Protein AF-A0A1C6N6A8-F1 (afdb_monomer_lite)

Structure (mmCIF, N/CA/C/O backbone):
data_AF-A0A1C6N6A8-F1
#
_entry.id   AF-A0A1C6N6A8-F1
#
loop_
_atom_site.group_PDB
_atom_site.id
_atom_site.type_symbol
_atom_site.label_atom_id
_atom_site.label_alt_id
_atom_site.label_comp_id
_atom_site.label_asym_id
_atom_site.label_entity_id
_atom_site.label_seq_id
_atom_site.pdbx_PDB_ins_code
_atom_site.Cartn_x
_atom_site.Cartn_y
_atom_site.Cartn_z
_atom_site.occupancy
_atom_site.B_iso_or_equiv
_atom_site.auth_seq_id
_atom_site.auth_comp_id
_atom_site.auth_asym_id
_atom_site.auth_atom_id
_atom_site.pdbx_PDB_model_num
ATOM 1 N N . MET A 1 1 ? -0.430 -3.290 -12.188 1.00 55.81 1 MET A N 1
ATOM 2 C CA . MET A 1 1 ? 0.583 -2.224 -11.996 1.00 55.81 1 MET A CA 1
ATOM 3 C C . MET A 1 1 ? 1.531 -2.541 -10.827 1.00 55.81 1 MET A C 1
ATOM 5 O O . MET A 1 1 ? 1.859 -1.665 -10.045 1.00 55.81 1 MET A O 1
ATOM 9 N N . ALA A 1 2 ? 2.009 -3.784 -10.699 1.00 68.00 2 ALA A N 1
ATOM 10 C CA . ALA A 1 2 ? 2.865 -4.195 -9.577 1.00 68.00 2 ALA A CA 1
ATOM 11 C C . ALA A 1 2 ? 4.334 -3.767 -9.737 1.00 68.00 2 ALA A C 1
ATOM 13 O O . ALA A 1 2 ? 5.041 -3.503 -8.775 1.00 68.00 2 ALA A O 1
ATOM 14 N N . CYS A 1 3 ? 4.812 -3.689 -10.978 1.00 73.00 3 CYS A N 1
ATOM 15 C CA . CYS A 1 3 ? 6.226 -3.446 -11.256 1.00 73.00 3 CYS A CA 1
ATOM 16 C C . CYS A 1 3 ? 6.663 -2.011 -10.919 1.00 73.00 3 CYS A C 1
ATOM 18 O O . CYS A 1 3 ? 7.832 -1.788 -10.630 1.00 73.00 3 CYS A O 1
ATOM 20 N N . LEU A 1 4 ? 5.731 -1.049 -10.922 1.00 77.44 4 LEU A N 1
ATOM 21 C CA . LEU A 1 4 ? 6.014 0.354 -10.598 1.00 77.44 4 LEU A CA 1
ATOM 22 C C . LEU A 1 4 ? 6.027 0.629 -9.087 1.00 77.44 4 LEU A C 1
ATOM 24 O O . LEU A 1 4 ? 6.665 1.585 -8.653 1.00 77.44 4 LEU A O 1
ATOM 28 N N . SER A 1 5 ? 5.363 -0.204 -8.275 1.00 77.25 5 SER A N 1
ATOM 29 C CA . SER A 1 5 ? 5.417 -0.089 -6.811 1.00 77.25 5 SER A CA 1
ATOM 30 C C . SER A 1 5 ? 6.704 -0.677 -6.218 1.00 77.25 5 SER A C 1
ATOM 32 O O . SER A 1 5 ? 7.070 -0.341 -5.084 1.00 77.25 5 SER A O 1
ATOM 34 N N . ALA A 1 6 ? 7.427 -1.494 -6.995 1.00 83.25 6 ALA A N 1
ATOM 35 C CA . ALA A 1 6 ? 8.726 -2.036 -6.626 1.00 83.25 6 ALA A CA 1
ATOM 36 C C . ALA A 1 6 ? 9.708 -0.916 -6.250 1.00 83.25 6 ALA A C 1
ATOM 38 O O . ALA A 1 6 ? 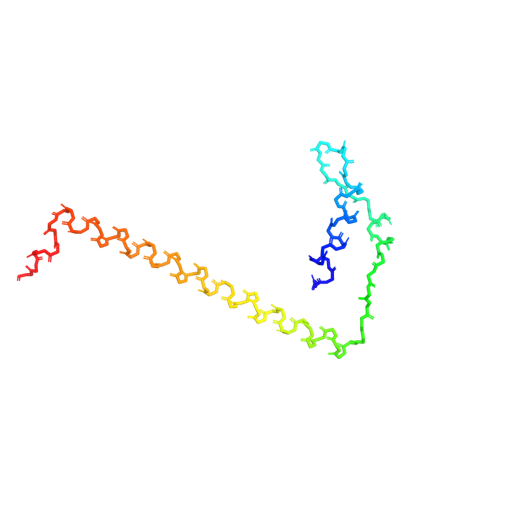9.824 0.094 -6.945 1.00 83.25 6 ALA A O 1
ATOM 39 N N . THR A 1 7 ? 10.453 -1.110 -5.158 1.00 84.50 7 THR A N 1
ATOM 40 C CA . THR A 1 7 ? 11.357 -0.090 -4.601 1.00 84.50 7 THR A CA 1
ATOM 41 C C . THR A 1 7 ? 12.359 0.420 -5.632 1.00 84.50 7 THR A C 1
ATOM 43 O O . THR A 1 7 ? 12.567 1.623 -5.718 1.00 84.50 7 THR A O 1
ATOM 46 N N . ALA A 1 8 ? 12.900 -0.460 -6.477 1.00 86.06 8 ALA A N 1
ATOM 47 C CA . ALA A 1 8 ? 13.813 -0.069 -7.548 1.00 86.06 8 ALA A CA 1
ATOM 48 C C . ALA A 1 8 ? 13.181 0.931 -8.534 1.00 86.06 8 ALA A C 1
ATOM 50 O O . ALA A 1 8 ? 13.796 1.949 -8.847 1.00 86.06 8 ALA A O 1
ATOM 51 N N . ALA A 1 9 ? 11.939 0.688 -8.970 1.00 86.94 9 ALA A N 1
ATOM 52 C CA . ALA A 1 9 ? 11.220 1.592 -9.866 1.00 86.94 9 ALA A CA 1
ATOM 53 C C . ALA A 1 9 ? 10.916 2.932 -9.180 1.00 86.94 9 ALA A C 1
ATOM 55 O O . ALA A 1 9 ? 11.158 3.988 -9.761 1.00 86.94 9 ALA A O 1
ATOM 56 N N . ARG A 1 10 ? 10.469 2.910 -7.915 1.00 88.31 10 A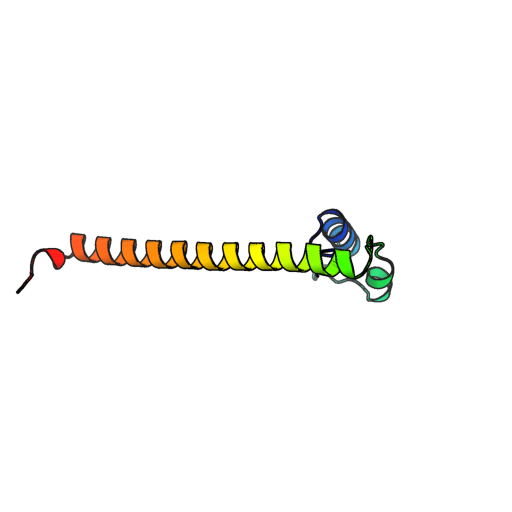RG A N 1
ATOM 57 C CA . ARG A 1 10 ? 10.199 4.141 -7.152 1.00 88.31 10 ARG A CA 1
ATOM 58 C C . ARG A 1 10 ? 11.455 4.977 -6.920 1.00 88.31 10 ARG A C 1
ATOM 60 O O . ARG A 1 10 ? 11.405 6.190 -7.092 1.00 88.31 10 ARG A O 1
ATOM 67 N N . THR A 1 11 ? 12.573 4.349 -6.556 1.00 88.06 11 THR A N 1
ATOM 68 C CA . THR A 1 11 ? 13.857 5.040 -6.374 1.00 88.06 11 THR A CA 1
ATOM 69 C C . THR A 1 11 ? 14.331 5.636 -7.692 1.00 88.06 11 THR A C 1
ATOM 71 O O . THR A 1 11 ? 14.704 6.802 -7.733 1.00 88.06 11 THR A O 1
ATOM 74 N N . TRP A 1 12 ? 14.243 4.878 -8.787 1.00 90.12 12 TRP A N 1
ATOM 75 C CA . TRP A 1 12 ? 14.635 5.353 -10.111 1.00 90.12 12 TRP A CA 1
ATOM 76 C C . TRP A 1 12 ? 13.819 6.577 -10.559 1.00 90.12 12 TRP A C 1
ATOM 78 O O . TRP A 1 12 ? 14.400 7.532 -11.082 1.00 90.12 12 TRP A O 1
ATOM 88 N N . ILE A 1 13 ? 12.500 6.567 -10.315 1.00 88.44 13 ILE A N 1
ATOM 89 C CA . ILE A 1 13 ? 11.607 7.703 -10.592 1.00 88.44 13 ILE A CA 1
ATOM 90 C C . ILE A 1 13 ? 11.985 8.885 -9.695 1.00 88.44 13 ILE A C 1
ATOM 92 O O . ILE A 1 13 ? 12.227 9.976 -10.204 1.00 88.44 13 ILE A O 1
ATOM 96 N N . GLY A 1 14 ? 12.113 8.657 -8.384 1.00 87.62 14 GLY A N 1
ATOM 97 C CA . GLY A 1 14 ? 12.423 9.696 -7.403 1.00 87.62 14 GLY A CA 1
ATOM 98 C C . GLY A 1 14 ? 13.746 10.412 -7.675 1.00 87.62 14 GLY A C 1
ATOM 99 O O . GLY A 1 14 ? 13.801 11.634 -7.591 1.00 87.62 14 GLY A O 1
ATOM 100 N N . THR A 1 15 ? 14.791 9.682 -8.077 1.00 87.06 15 THR A N 1
ATOM 101 C CA . THR A 1 15 ? 16.081 10.273 -8.466 1.00 87.06 15 THR A CA 1
ATOM 102 C C . THR A 1 15 ? 15.966 11.149 -9.715 1.00 87.06 15 THR A C 1
ATOM 104 O O . THR A 1 15 ? 16.658 12.155 -9.816 1.00 87.06 15 THR A O 1
ATOM 107 N N . ARG A 1 16 ? 15.098 10.797 -10.670 1.00 84.56 16 ARG A N 1
ATOM 108 C CA . ARG A 1 16 ? 14.935 11.534 -11.937 1.00 84.56 16 ARG A CA 1
ATOM 109 C C . ARG A 1 16 ? 13.966 12.706 -11.862 1.00 84.56 16 ARG A C 1
ATOM 111 O O . ARG A 1 16 ? 14.025 13.575 -12.722 1.00 84.56 16 ARG A O 1
ATOM 118 N N . SER A 1 17 ? 13.111 12.739 -10.847 1.00 85.44 17 SER A N 1
ATOM 119 C CA . SER A 1 17 ? 12.264 13.889 -10.523 1.00 85.44 17 SER A CA 1
ATOM 120 C C . SER A 1 17 ? 12.859 14.784 -9.425 1.00 85.44 17 SER A C 1
ATOM 122 O O . SER A 1 17 ? 12.207 15.735 -8.994 1.00 85.44 17 SER A O 1
ATOM 124 N N . ALA A 1 18 ? 14.061 14.468 -8.924 1.00 78.06 18 ALA A N 1
ATOM 125 C CA . ALA A 1 18 ? 14.715 15.218 -7.855 1.00 78.06 18 ALA A CA 1
ATOM 126 C C . ALA A 1 18 ? 15.156 16.612 -8.333 1.00 78.06 18 ALA A C 1
ATOM 128 O O . ALA A 1 18 ? 15.662 16.770 -9.441 1.00 78.06 18 ALA A O 1
ATOM 129 N N . GLY A 1 19 ? 14.983 17.625 -7.479 1.00 72.75 19 GLY A N 1
ATOM 130 C CA . GLY A 1 19 ? 15.395 19.008 -7.758 1.00 72.75 19 GLY A CA 1
ATOM 131 C C . GLY A 1 19 ? 14.321 19.895 -8.396 1.00 72.75 19 GLY A C 1
ATOM 132 O O . GLY A 1 19 ? 14.558 21.084 -8.587 1.00 72.75 19 GLY A O 1
ATOM 133 N N . MET A 1 20 ? 13.131 19.360 -8.681 1.00 76.62 20 MET A N 1
ATOM 134 C CA . MET A 1 20 ? 11.985 20.157 -9.124 1.00 76.62 20 MET A CA 1
ATOM 135 C C . MET A 1 20 ? 11.096 20.541 -7.936 1.00 76.62 20 MET A C 1
ATOM 137 O O . MET A 1 20 ? 10.805 19.702 -7.086 1.00 76.62 20 MET A O 1
ATOM 141 N N . VAL A 1 21 ? 10.609 21.789 -7.910 1.00 77.56 21 VAL A N 1
ATOM 142 C CA . VAL A 1 21 ? 9.609 22.255 -6.922 1.00 77.56 21 VAL A CA 1
ATOM 143 C C . VAL A 1 21 ? 8.322 21.427 -7.016 1.00 77.56 21 VAL A C 1
ATOM 145 O O . VAL A 1 21 ? 7.685 21.139 -6.008 1.00 77.56 21 VAL A O 1
ATOM 148 N N . ILE A 1 22 ? 7.977 20.996 -8.232 1.00 81.69 22 ILE A N 1
ATOM 149 C CA . ILE A 1 22 ? 6.918 20.027 -8.509 1.00 81.69 22 ILE A CA 1
ATOM 150 C C . ILE A 1 22 ? 7.588 18.814 -9.166 1.00 81.69 22 ILE A C 1
ATOM 152 O O . ILE A 1 22 ? 8.057 18.941 -10.301 1.00 81.69 22 ILE A O 1
ATOM 156 N N . PRO A 1 23 ? 7.669 17.656 -8.487 1.00 79.06 23 PRO A N 1
ATOM 157 C CA . PRO A 1 23 ? 8.273 16.456 -9.051 1.00 79.06 23 PRO A CA 1
ATOM 158 C C . PRO A 1 23 ? 7.550 16.061 -10.340 1.00 79.06 23 PRO A C 1
ATOM 160 O O . PRO A 1 23 ? 6.360 15.746 -10.323 1.00 79.06 23 PRO A O 1
ATOM 163 N N . SER A 1 24 ? 8.262 16.073 -11.463 1.00 86.19 24 SER A N 1
ATOM 164 C CA . SER A 1 24 ? 7.726 15.632 -12.750 1.00 86.19 24 SER A CA 1
ATOM 165 C C . SER A 1 24 ? 8.747 14.760 -13.469 1.00 86.19 24 SER A C 1
ATOM 167 O O . SER A 1 24 ? 9.951 14.887 -13.252 1.00 86.19 24 SER A O 1
ATOM 169 N N . ILE A 1 25 ? 8.265 13.844 -14.306 1.00 88.75 25 ILE A N 1
ATOM 170 C CA . ILE A 1 25 ? 9.104 12.991 -15.144 1.00 88.75 25 ILE A CA 1
ATOM 171 C C . ILE A 1 25 ? 8.605 13.074 -16.582 1.00 88.75 25 ILE A C 1
ATOM 173 O O . ILE A 1 25 ? 7.403 12.998 -16.837 1.00 88.75 25 ILE A O 1
ATOM 177 N N . SER A 1 26 ? 9.521 13.250 -17.535 1.00 88.31 26 SER A N 1
ATOM 178 C CA . SER A 1 26 ? 9.154 13.262 -18.950 1.00 88.31 26 SER A CA 1
ATOM 179 C C . SER A 1 26 ? 8.715 11.866 -19.403 1.00 88.31 26 SER A C 1
ATOM 181 O O . SER A 1 26 ? 9.223 10.852 -18.915 1.00 88.31 26 SER A O 1
ATOM 183 N N . MET A 1 27 ? 7.802 11.790 -20.378 1.00 87.44 27 MET A N 1
ATOM 184 C CA . MET A 1 27 ? 7.396 10.501 -20.959 1.00 87.44 27 MET A CA 1
ATOM 185 C C . MET A 1 27 ? 8.586 9.722 -21.528 1.00 87.44 27 MET A C 1
ATOM 187 O O . MET A 1 27 ? 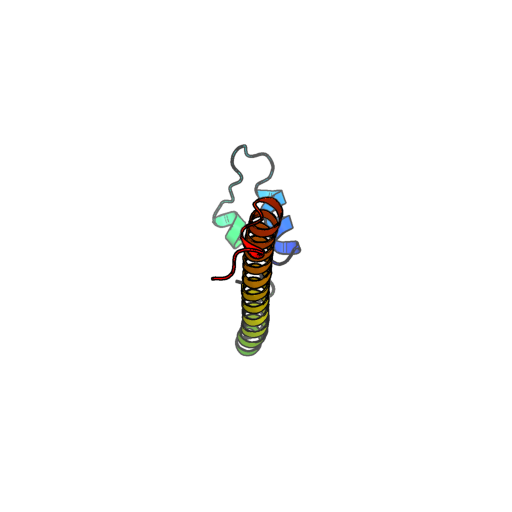8.649 8.507 -21.376 1.00 87.44 27 MET A O 1
ATOM 191 N N . GLN A 1 28 ? 9.544 10.417 -22.146 1.00 89.12 28 GLN A N 1
ATOM 192 C CA . GLN A 1 28 ? 10.758 9.807 -22.693 1.00 89.12 28 GLN A CA 1
ATOM 193 C C . GLN A 1 28 ? 11.614 9.172 -21.596 1.00 89.12 28 GLN A C 1
ATOM 195 O O . GLN A 1 28 ? 12.087 8.049 -21.759 1.00 89.12 28 GLN A O 1
ATOM 200 N N . ALA A 1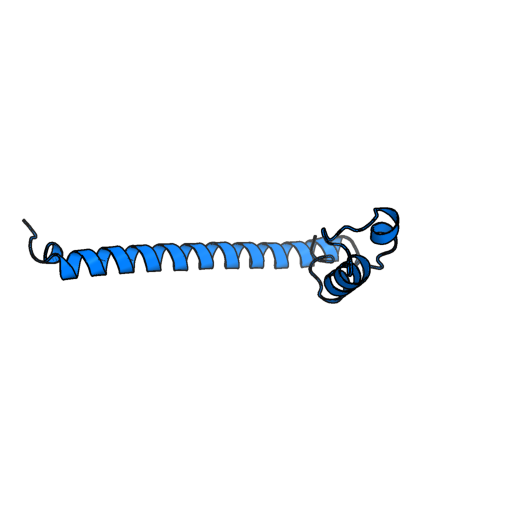 29 ? 11.773 9.858 -20.458 1.00 88.00 29 ALA A N 1
ATOM 201 C CA . ALA A 1 29 ? 12.455 9.281 -19.313 1.00 88.00 29 ALA A CA 1
ATOM 202 C C . ALA A 1 29 ? 11.677 8.059 -18.820 1.00 88.00 29 ALA A C 1
ATOM 204 O O . ALA A 1 29 ? 12.244 6.973 -18.770 1.00 88.00 29 ALA A O 1
ATOM 205 N N . LEU A 1 30 ? 10.377 8.180 -18.550 1.00 88.81 30 LEU A N 1
ATOM 206 C CA . LEU A 1 30 ? 9.580 7.059 -18.053 1.00 88.81 30 LEU A CA 1
ATOM 207 C C . LEU A 1 30 ? 9.620 5.830 -18.985 1.00 88.81 30 LEU A C 1
ATOM 209 O O . LEU A 1 30 ? 9.733 4.711 -18.498 1.00 88.81 30 LEU A O 1
ATOM 213 N N . ALA A 1 31 ? 9.610 6.027 -20.307 1.00 88.81 31 ALA A N 1
ATOM 214 C CA . ALA A 1 31 ? 9.732 4.952 -21.296 1.00 88.81 31 ALA A CA 1
ATOM 215 C C . ALA A 1 31 ? 11.093 4.227 -21.261 1.00 88.81 31 ALA A C 1
ATOM 217 O O . ALA A 1 31 ? 11.185 3.074 -21.674 1.00 88.81 31 ALA A O 1
ATOM 218 N N . SER A 1 32 ? 12.144 4.879 -20.754 1.00 90.06 32 SER A N 1
ATOM 219 C CA . SER A 1 32 ? 13.477 4.282 -20.580 1.00 90.06 32 SER A CA 1
ATOM 220 C C . SER A 1 32 ? 13.621 3.441 -19.304 1.00 90.06 32 SER A C 1
ATOM 222 O O . SER A 1 32 ? 14.661 2.810 -19.098 1.00 90.06 32 SER A O 1
ATOM 224 N N . LEU A 1 33 ? 12.604 3.426 -18.433 1.00 88.56 33 LEU A N 1
ATOM 225 C CA . LEU A 1 33 ? 12.619 2.620 -17.218 1.00 88.56 33 LEU A CA 1
ATOM 226 C C . LEU A 1 33 ? 12.613 1.129 -17.582 1.00 88.56 33 LEU A C 1
ATOM 228 O O . LEU A 1 33 ? 11.625 0.592 -18.080 1.00 88.56 33 LEU A O 1
ATOM 232 N N . GLN A 1 34 ? 13.709 0.439 -17.271 1.00 86.75 34 GLN A N 1
ATOM 233 C CA . GLN A 1 34 ? 13.780 -1.008 -17.426 1.00 86.75 34 GLN A CA 1
ATOM 234 C C . GLN A 1 34 ? 13.012 -1.702 -16.300 1.00 86.75 34 GLN A C 1
ATOM 236 O O . GLN A 1 34 ? 13.363 -1.588 -15.125 1.00 86.75 34 GLN A O 1
ATOM 241 N N . VAL A 1 35 ? 11.974 -2.450 -16.673 1.00 83.56 35 VAL A N 1
ATOM 242 C CA . VAL A 1 35 ? 11.204 -3.299 -15.761 1.00 83.56 35 VAL A CA 1
ATOM 243 C C . VAL A 1 35 ? 11.259 -4.756 -16.220 1.00 83.56 35 VAL A C 1
ATOM 245 O O . VAL A 1 35 ? 11.078 -5.027 -17.409 1.00 83.56 35 VAL A O 1
ATOM 248 N N . PRO A 1 36 ? 11.478 -5.718 -15.306 1.00 82.81 36 PRO A N 1
ATOM 249 C CA . PRO A 1 36 ? 11.372 -7.129 -15.646 1.00 82.81 36 PRO A CA 1
ATOM 250 C C . PRO A 1 36 ? 9.915 -7.456 -15.994 1.00 82.81 36 PRO A C 1
ATOM 252 O O . PRO A 1 36 ? 9.012 -7.248 -15.179 1.00 82.81 36 PRO A O 1
ATOM 255 N N . LEU A 1 37 ? 9.690 -7.971 -17.204 1.00 86.19 37 LEU A N 1
ATOM 256 C CA . LEU A 1 37 ? 8.366 -8.344 -17.696 1.00 86.19 37 LEU A CA 1
ATOM 257 C C . LEU A 1 37 ? 8.261 -9.875 -17.804 1.00 86.19 37 LEU A C 1
ATOM 259 O O . LEU A 1 37 ? 8.737 -10.450 -18.783 1.00 86.19 37 LEU A O 1
ATOM 263 N N . PRO A 1 38 ? 7.666 -10.562 -16.812 1.00 86.75 38 PRO A N 1
ATOM 264 C CA . PRO A 1 38 ? 7.530 -12.014 -16.856 1.00 86.75 38 PRO A CA 1
ATOM 265 C C . PRO A 1 38 ? 6.450 -12.438 -17.874 1.00 86.75 38 PRO A C 1
ATOM 267 O O . PRO A 1 38 ? 5.688 -11.594 -18.346 1.00 86.75 38 PRO A O 1
ATOM 270 N N . PRO A 1 39 ? 6.322 -13.731 -18.220 1.00 94.19 39 PRO A N 1
ATOM 271 C CA . PRO A 1 39 ? 5.296 -14.203 -19.154 1.00 94.19 39 PRO A CA 1
ATOM 272 C C . PRO A 1 39 ? 3.858 -13.884 -18.690 1.00 94.19 39 PRO A C 1
ATOM 274 O O . PRO A 1 39 ? 3.608 -13.825 -17.484 1.00 94.19 39 PRO A O 1
ATOM 277 N N . PRO A 1 40 ? 2.865 -13.769 -19.596 1.00 92.50 40 PRO A N 1
ATOM 278 C CA . PRO A 1 40 ? 1.501 -13.346 -19.243 1.00 92.50 40 PRO A CA 1
ATOM 279 C C . PRO A 1 40 ? 0.821 -14.186 -18.152 1.00 92.50 40 PRO A C 1
ATOM 281 O O . PRO A 1 40 ? 0.077 -13.658 -17.325 1.00 92.50 40 PRO A O 1
ATOM 284 N N . LYS A 1 41 ? 1.085 -15.498 -18.118 1.00 94.94 41 LYS A N 1
ATOM 285 C CA . LYS A 1 41 ? 0.575 -16.399 -17.071 1.00 94.94 41 LYS A CA 1
ATOM 286 C C . LYS A 1 41 ? 1.100 -16.005 -15.687 1.00 94.94 41 LYS A C 1
ATOM 288 O O . LYS A 1 41 ? 0.337 -15.974 -14.725 1.00 94.94 41 LYS A O 1
ATOM 293 N N . GLU A 1 42 ? 2.382 -15.671 -15.611 1.00 91.38 42 GLU A N 1
ATOM 294 C CA . GLU A 1 42 ? 3.037 -15.252 -14.376 1.00 91.38 42 GLU A CA 1
ATOM 295 C C . GLU A 1 42 ? 2.575 -13.858 -13.946 1.00 91.38 42 GLU A C 1
ATOM 297 O O . GLU A 1 42 ? 2.269 -13.647 -12.777 1.00 91.38 42 GLU A O 1
ATOM 302 N N . GLN A 1 43 ? 2.420 -12.930 -14.899 1.00 91.19 43 GLN A N 1
ATOM 303 C CA . GLN A 1 43 ? 1.872 -11.597 -14.629 1.00 91.19 43 GLN A CA 1
ATOM 304 C C . GLN A 1 43 ? 0.481 -11.673 -13.993 1.00 91.19 43 GLN A C 1
ATOM 306 O O . GLN A 1 43 ? 0.218 -10.975 -13.015 1.00 91.19 43 GLN A O 1
ATOM 311 N N . LYS A 1 44 ? -0.401 -12.538 -14.517 1.00 93.00 44 LYS A N 1
ATOM 312 C CA . LYS A 1 44 ? -1.738 -12.756 -13.948 1.00 93.00 44 LYS A CA 1
ATOM 313 C C . LYS A 1 44 ? -1.664 -13.326 -12.537 1.00 93.00 44 LYS A C 1
ATOM 315 O O . LYS A 1 44 ? -2.370 -12.836 -11.668 1.00 93.00 44 LYS A O 1
ATOM 320 N N . ARG A 1 45 ? -0.794 -14.314 -12.307 1.00 93.75 45 ARG A N 1
ATOM 321 C CA . ARG A 1 45 ? -0.629 -14.959 -10.997 1.00 93.75 45 ARG A CA 1
ATOM 322 C C . ARG A 1 45 ? -0.095 -13.993 -9.939 1.00 93.75 45 ARG A C 1
ATOM 324 O O . ARG A 1 45 ? -0.642 -13.916 -8.846 1.00 93.75 45 ARG A O 1
ATOM 331 N N . ILE A 1 46 ? 0.942 -13.224 -10.268 1.00 90.81 46 ILE A N 1
ATOM 332 C CA . ILE A 1 46 ? 1.472 -12.181 -9.381 1.00 90.81 46 ILE A CA 1
ATOM 333 C C . ILE A 1 46 ? 0.402 -11.107 -9.153 1.00 90.81 46 ILE A C 1
ATOM 335 O O . ILE A 1 46 ? 0.145 -10.722 -8.015 1.00 90.81 46 ILE A O 1
ATOM 339 N N . GLY A 1 47 ? -0.258 -10.657 -10.224 1.00 90.50 47 GLY A N 1
ATOM 340 C CA . GLY A 1 47 ? -1.303 -9.640 -10.163 1.00 90.50 47 GLY A CA 1
ATOM 341 C C . GLY A 1 47 ? -2.480 -10.041 -9.274 1.00 90.50 47 GLY A C 1
ATOM 342 O O . GLY A 1 47 ? -2.903 -9.237 -8.451 1.00 90.50 47 GLY A O 1
ATOM 343 N N . SER A 1 48 ? -2.966 -11.281 -9.381 1.00 93.69 48 SER A N 1
ATOM 344 C CA . SER A 1 48 ? -4.062 -11.780 -8.543 1.00 93.69 48 SER A CA 1
ATOM 345 C C . SER A 1 48 ? -3.673 -11.852 -7.072 1.00 93.69 48 SER A C 1
ATOM 347 O O . SER A 1 48 ? -4.463 -11.479 -6.212 1.00 93.69 48 SER A O 1
ATOM 349 N N . THR A 1 49 ? -2.448 -12.294 -6.775 1.00 94.00 49 THR A N 1
ATOM 350 C CA . THR A 1 49 ? -1.957 -12.370 -5.394 1.00 94.00 49 THR A CA 1
ATOM 351 C C . THR A 1 49 ? -1.851 -10.984 -4.767 1.00 94.00 49 THR A C 1
ATOM 353 O O . THR A 1 49 ? -2.289 -10.791 -3.637 1.00 94.00 49 THR A O 1
ATOM 356 N N . LEU A 1 50 ? -1.311 -10.006 -5.497 1.00 92.31 50 LEU A N 1
ATOM 357 C CA . LEU A 1 50 ? -1.204 -8.635 -4.997 1.00 92.31 50 LEU A CA 1
ATOM 358 C C . LEU A 1 50 ? -2.576 -7.977 -4.836 1.00 92.31 50 LEU A C 1
ATOM 360 O O . LEU A 1 50 ? -2.818 -7.363 -3.807 1.00 92.31 50 LEU A O 1
ATOM 364 N N . ALA A 1 51 ? -3.500 -8.187 -5.776 1.00 93.25 51 ALA A N 1
ATOM 365 C CA . ALA A 1 51 ? -4.866 -7.679 -5.655 1.00 93.25 51 ALA A CA 1
ATOM 366 C C . ALA A 1 51 ? -5.591 -8.245 -4.421 1.00 93.25 51 ALA A C 1
ATOM 368 O O . ALA A 1 51 ? -6.280 -7.515 -3.715 1.00 93.25 51 ALA A O 1
ATOM 369 N N . ALA A 1 52 ? -5.403 -9.535 -4.122 1.00 96.25 52 ALA A N 1
ATOM 370 C CA . ALA A 1 52 ? -5.955 -10.143 -2.914 1.00 96.25 52 ALA A CA 1
ATOM 371 C C . ALA A 1 52 ? -5.346 -9.553 -1.627 1.00 96.25 52 ALA A C 1
ATOM 373 O O . ALA A 1 52 ? -6.044 -9.404 -0.624 1.00 96.25 52 ALA A O 1
ATOM 374 N N . LEU A 1 53 ? -4.056 -9.202 -1.646 1.00 95.81 53 LEU A N 1
ATOM 375 C CA . LEU A 1 53 ? -3.404 -8.521 -0.525 1.00 95.81 53 LEU A CA 1
ATOM 376 C C . LEU A 1 53 ? -3.923 -7.091 -0.348 1.00 95.81 53 LEU A C 1
ATOM 378 O O . LEU A 1 53 ? -4.219 -6.710 0.783 1.00 95.81 53 LEU A O 1
ATOM 382 N N . ASP A 1 54 ? -4.081 -6.336 -1.435 1.00 95.62 54 ASP A N 1
ATOM 383 C CA . ASP A 1 54 ? -4.637 -4.980 -1.402 1.00 95.62 54 ASP A CA 1
ATOM 384 C C . ASP A 1 54 ? -6.062 -4.983 -0.827 1.00 95.62 54 ASP A C 1
ATOM 386 O O . ASP A 1 54 ? -6.381 -4.180 0.052 1.00 95.62 54 ASP A O 1
ATOM 390 N N . GLU A 1 55 ? -6.900 -5.941 -1.235 1.00 97.50 55 GLU A N 1
ATOM 391 C CA . GLU A 1 55 ? -8.254 -6.086 -0.689 1.00 97.50 55 GLU A CA 1
ATOM 392 C C . GLU A 1 55 ? -8.238 -6.446 0.800 1.00 97.50 55 GLU A C 1
ATOM 394 O O . GLU A 1 55 ? -8.991 -5.883 1.596 1.00 97.50 55 GLU A O 1
ATOM 399 N N . LYS A 1 56 ? -7.330 -7.334 1.220 1.00 97.88 56 LYS A N 1
ATOM 400 C CA . LYS A 1 56 ? -7.174 -7.669 2.638 1.00 97.88 56 LYS A CA 1
ATOM 401 C C . LYS A 1 56 ? -6.757 -6.454 3.470 1.00 97.88 56 LYS A C 1
ATOM 403 O O . LYS A 1 56 ? -7.273 -6.270 4.573 1.00 97.88 56 LYS A O 1
ATOM 408 N N . ILE A 1 57 ? -5.847 -5.625 2.954 1.00 97.69 57 ILE A N 1
ATOM 409 C CA . ILE A 1 57 ? -5.448 -4.370 3.603 1.00 97.69 57 ILE A CA 1
ATOM 410 C C . ILE A 1 57 ? -6.661 -3.448 3.735 1.00 97.69 57 ILE A C 1
ATOM 412 O O . ILE A 1 57 ? -6.922 -2.963 4.834 1.00 97.69 57 ILE A O 1
ATOM 416 N N . ARG A 1 58 ? -7.437 -3.267 2.659 1.00 98.12 58 ARG A N 1
ATOM 417 C CA . ARG A 1 58 ? -8.643 -2.428 2.652 1.00 98.12 58 ARG A CA 1
ATOM 418 C C . ARG A 1 58 ? -9.638 -2.848 3.737 1.00 98.12 58 ARG A C 1
ATOM 420 O O . ARG A 1 58 ? -10.044 -2.014 4.544 1.00 98.12 58 ARG A O 1
ATOM 427 N N . LEU A 1 59 ? -9.975 -4.137 3.793 1.00 98.38 59 LEU A N 1
ATOM 428 C CA . LEU A 1 59 ? -10.896 -4.693 4.788 1.00 98.38 59 LEU A CA 1
ATOM 429 C C . LEU A 1 59 ? -10.384 -4.499 6.219 1.00 98.38 59 LEU A C 1
ATOM 431 O O . LEU A 1 59 ? -11.139 -4.122 7.111 1.00 98.38 59 LEU A O 1
ATOM 435 N N . HIS A 1 60 ? -9.091 -4.722 6.455 1.00 98.25 60 HIS A N 1
ATOM 436 C CA . HIS A 1 60 ? -8.509 -4.507 7.778 1.00 98.25 60 HIS A CA 1
ATOM 437 C C . HIS A 1 60 ? -8.525 -3.027 8.184 1.00 98.25 60 HIS A C 1
ATOM 439 O O . HIS A 1 60 ? -8.788 -2.721 9.345 1.00 98.25 60 HIS A O 1
ATOM 445 N N . THR A 1 61 ? -8.274 -2.100 7.255 1.00 98.25 61 THR A N 1
ATOM 446 C CA . THR A 1 61 ? -8.388 -0.658 7.518 1.00 98.25 61 THR A CA 1
ATOM 447 C C . THR A 1 61 ? -9.818 -0.266 7.887 1.00 98.25 61 THR A C 1
ATOM 449 O O . THR A 1 61 ? -10.008 0.502 8.828 1.00 98.25 61 THR A O 1
ATOM 452 N N . GLU A 1 62 ? -10.813 -0.829 7.203 1.00 98.31 62 GLU A N 1
ATOM 453 C CA . GLU A 1 62 ? -12.232 -0.620 7.504 1.00 98.31 62 GLU A CA 1
ATOM 454 C C . GLU A 1 62 ? -12.576 -1.098 8.922 1.00 98.31 62 GLU A C 1
ATOM 456 O O . GLU A 1 62 ? -13.062 -0.311 9.731 1.00 98.31 62 GLU A O 1
ATOM 461 N N . ILE A 1 63 ? -12.189 -2.328 9.280 1.00 98.25 63 ILE A N 1
ATOM 462 C CA . ILE A 1 63 ? -12.381 -2.879 10.632 1.00 98.25 63 ILE A CA 1
ATOM 463 C C . ILE A 1 63 ? -11.736 -1.985 11.696 1.00 98.25 63 ILE A C 1
ATOM 465 O O . ILE A 1 63 ? -12.348 -1.708 12.730 1.00 98.25 63 ILE A O 1
ATOM 469 N N . VAL A 1 64 ? -10.503 -1.523 11.464 1.00 98.38 64 VAL A N 1
ATOM 470 C CA . VAL A 1 64 ? -9.803 -0.631 12.398 1.00 98.38 64 VAL A CA 1
ATOM 471 C C . VAL A 1 64 ? -10.570 0.676 12.588 1.00 98.38 64 VAL A C 1
ATOM 473 O O . VAL A 1 64 ? -10.694 1.137 13.722 1.00 98.38 64 VAL A O 1
ATOM 476 N N . ASN A 1 65 ? -11.091 1.269 11.514 1.00 98.06 65 ASN A N 1
ATOM 477 C CA . ASN A 1 65 ? -11.844 2.518 11.589 1.00 98.06 65 ASN A CA 1
ATOM 478 C C . ASN A 1 65 ? -13.164 2.329 12.341 1.00 98.06 65 ASN A C 1
ATOM 480 O O . ASN A 1 65 ? -13.394 3.025 13.328 1.00 98.06 65 ASN A O 1
ATOM 484 N N . THR A 1 66 ? -13.955 1.315 11.983 1.00 97.50 66 THR A N 1
ATOM 485 C CA . THR A 1 66 ? -15.211 0.997 12.680 1.00 97.50 66 THR A CA 1
ATOM 486 C C . THR A 1 66 ? -14.976 0.697 14.159 1.00 97.50 66 THR A C 1
ATOM 488 O O . THR A 1 66 ? -15.714 1.161 15.022 1.00 97.50 66 THR A O 1
ATOM 491 N N . THR A 1 67 ? -13.907 -0.029 14.495 1.00 97.12 67 THR A N 1
ATOM 492 C CA . THR A 1 67 ? -13.573 -0.334 15.897 1.00 97.12 67 THR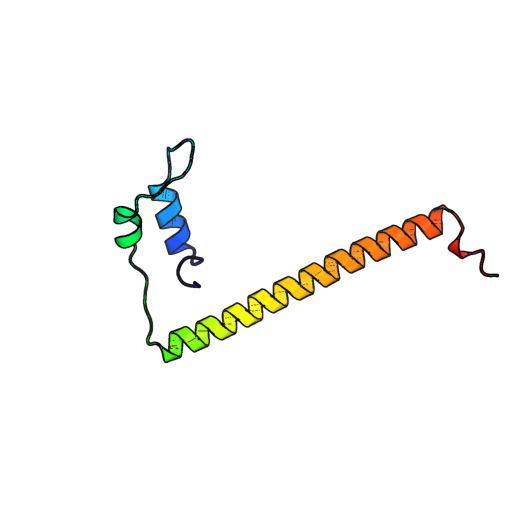 A CA 1
ATOM 493 C C . THR A 1 67 ? -13.213 0.931 16.680 1.00 97.12 67 THR A C 1
ATOM 495 O O . THR A 1 67 ? -13.586 1.064 17.846 1.00 97.12 67 THR A O 1
ATOM 498 N N . LYS A 1 68 ? -12.504 1.883 16.060 1.00 97.62 68 LYS A N 1
ATOM 499 C CA . LYS A 1 68 ? -12.192 3.180 16.681 1.00 97.62 68 LYS A CA 1
ATOM 500 C C . LYS A 1 68 ? -13.448 4.017 16.906 1.00 97.62 68 LYS A C 1
ATOM 502 O O . LYS A 1 68 ? -13.585 4.594 17.981 1.00 97.62 68 LYS A O 1
ATOM 507 N N . GLU A 1 69 ? -14.352 4.052 15.932 1.00 96.81 69 GLU A N 1
ATOM 508 C CA . GLU A 1 69 ? -15.637 4.750 16.043 1.00 96.81 69 GLU A CA 1
ATOM 509 C C . GLU A 1 69 ? -16.485 4.161 17.171 1.00 96.81 69 GLU A C 1
ATOM 511 O O . GLU A 1 69 ? -16.893 4.888 18.074 1.00 96.81 69 GLU A O 1
ATOM 516 N N . LEU A 1 70 ? -16.658 2.834 17.193 1.00 95.44 70 LEU A N 1
ATOM 517 C CA . LEU A 1 70 ? -17.386 2.139 18.258 1.00 95.44 70 LEU A CA 1
ATOM 518 C C . LEU A 1 70 ? -16.779 2.415 19.632 1.00 95.44 70 LEU A C 1
ATOM 520 O O . LEU A 1 70 ? -17.505 2.712 20.578 1.00 95.44 70 LEU A O 1
ATOM 524 N N . ARG A 1 71 ? -15.448 2.367 19.750 1.00 95.19 71 ARG A N 1
ATOM 525 C CA . ARG A 1 71 ? -14.761 2.711 20.999 1.00 95.19 71 ARG A CA 1
ATOM 526 C C . ARG A 1 71 ? -15.076 4.140 21.440 1.00 95.19 71 ARG A C 1
ATOM 528 O O . ARG A 1 71 ? -15.293 4.347 22.630 1.00 95.19 71 ARG A O 1
ATOM 535 N N . SER A 1 72 ? -15.072 5.103 20.517 1.00 93.62 72 SER A N 1
ATOM 536 C CA . SER A 1 72 ? -15.389 6.502 20.827 1.00 93.62 72 SER A CA 1
ATOM 537 C C . SER A 1 72 ? -16.817 6.637 21.344 1.00 93.62 72 SER A C 1
ATOM 539 O O . SER A 1 72 ? -17.022 7.187 22.419 1.00 93.62 72 SER A O 1
ATOM 541 N N . VAL A 1 73 ? -17.784 6.051 20.634 1.00 93.50 73 VAL A N 1
ATOM 542 C CA . VAL A 1 73 ? -19.202 6.089 21.020 1.00 93.50 73 VAL A CA 1
ATOM 543 C C . VAL A 1 73 ? -19.412 5.459 22.395 1.00 93.50 73 VAL A C 1
ATOM 545 O O . VAL A 1 73 ? -20.078 6.037 23.248 1.00 93.50 73 VAL A O 1
ATOM 548 N N . VAL A 1 74 ? -18.821 4.289 22.644 1.00 92.62 74 VAL A N 1
ATOM 549 C CA . VAL A 1 74 ? -18.927 3.621 23.947 1.00 92.62 74 VAL A CA 1
ATOM 550 C C . VAL A 1 74 ? -18.300 4.471 25.052 1.00 92.62 74 VAL A C 1
ATOM 552 O O . VAL A 1 74 ? -18.889 4.590 26.123 1.00 92.62 74 VAL A O 1
A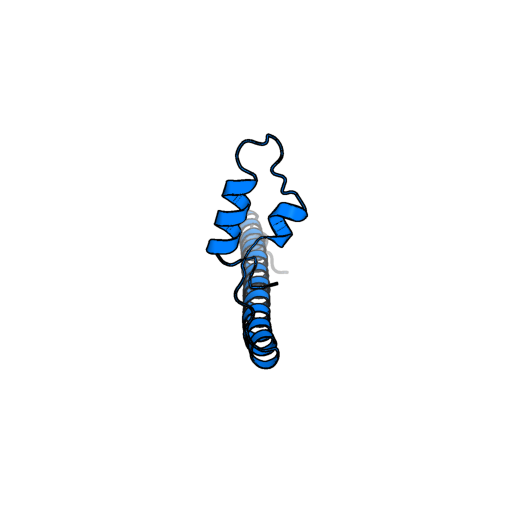TOM 555 N N . ALA A 1 75 ? -17.141 5.090 24.812 1.00 92.44 75 ALA A N 1
ATOM 556 C CA . ALA A 1 75 ? -16.515 5.975 25.791 1.00 92.44 75 ALA A CA 1
ATOM 557 C C . ALA A 1 75 ? -17.411 7.179 26.131 1.00 92.44 75 ALA A C 1
ATOM 559 O O . ALA A 1 75 ? -17.609 7.470 27.310 1.00 92.44 75 ALA A O 1
ATOM 560 N N . ASP A 1 76 ? -18.011 7.815 25.124 1.00 90.38 76 ASP A N 1
ATOM 561 C CA . ASP A 1 76 ? -18.921 8.948 25.317 1.00 90.38 76 ASP A CA 1
ATOM 562 C C . ASP A 1 76 ? -20.170 8.540 26.111 1.00 90.38 76 ASP A C 1
ATOM 564 O O . ASP A 1 76 ? -20.584 9.237 27.039 1.00 90.38 76 ASP A O 1
ATOM 568 N N . LEU A 1 77 ? -20.746 7.371 25.814 1.00 89.31 77 LEU A N 1
ATOM 569 C CA . LEU A 1 77 ? -21.903 6.835 26.537 1.00 89.31 77 LEU A CA 1
ATOM 570 C C . LEU A 1 77 ? -21.591 6.479 28.000 1.00 89.31 77 LEU A C 1
ATOM 572 O O . LEU A 1 77 ? -22.453 6.632 28.867 1.00 89.31 77 LEU A O 1
ATOM 576 N N . LEU A 1 78 ? -20.370 6.013 28.288 1.00 88.25 78 LEU A N 1
ATOM 577 C CA . LEU A 1 78 ? -19.923 5.733 29.655 1.00 88.25 78 LEU A CA 1
ATOM 578 C C . LEU A 1 78 ? -19.742 7.022 30.462 1.00 88.25 78 LEU A C 1
ATOM 580 O O . LEU A 1 78 ? -20.130 7.070 31.626 1.00 88.25 78 LEU A O 1
ATOM 584 N N . VAL A 1 79 ? -19.182 8.070 29.850 1.00 87.62 79 VAL A N 1
ATOM 585 C CA . VAL A 1 79 ? -18.947 9.364 30.514 1.00 87.62 79 VAL A CA 1
ATOM 586 C C . VAL A 1 79 ? -20.246 10.145 30.715 1.00 87.62 79 VAL A C 1
ATOM 588 O O . VAL A 1 79 ? -20.412 10.808 31.735 1.00 87.62 79 VAL A O 1
ATOM 591 N N . THR A 1 80 ? -21.185 10.050 29.775 1.00 84.81 80 THR A N 1
ATOM 592 C CA . THR A 1 80 ? -22.499 10.709 29.879 1.00 84.81 80 THR A CA 1
ATOM 593 C C . THR A 1 80 ? -23.474 9.978 30.804 1.00 84.81 80 THR A C 1
ATOM 595 O O . THR A 1 80 ? -24.512 10.534 31.146 1.00 84.81 80 THR A O 1
ATOM 598 N N . GLY A 1 81 ? -23.157 8.754 31.246 1.00 72.19 81 GLY A N 1
ATOM 599 C CA . GLY A 1 81 ? -24.024 7.947 32.114 1.00 72.19 81 GLY A CA 1
ATOM 600 C C . GLY A 1 81 ? -25.241 7.339 31.403 1.00 72.19 81 GLY A C 1
ATOM 601 O O . GLY A 1 81 ? -26.004 6.598 32.021 1.00 72.19 81 GLY A O 1
ATOM 602 N N . ASN A 1 82 ? -25.399 7.581 30.098 1.00 66.44 82 ASN A N 1
ATOM 603 C CA . ASN A 1 82 ? -26.546 7.130 29.307 1.00 66.44 82 ASN A CA 1
ATOM 604 C C . ASN A 1 82 ? -26.602 5.605 29.117 1.00 66.44 82 ASN A C 1
ATOM 606 O O . ASN A 1 82 ? -27.653 5.077 28.770 1.00 66.44 82 ASN A O 1
ATOM 610 N N . LEU A 1 83 ? -25.505 4.880 29.363 1.00 57.88 83 LEU A N 1
ATOM 611 C CA . LEU A 1 83 ? -25.478 3.410 29.330 1.00 57.88 83 LEU A CA 1
ATOM 612 C C . LEU A 1 83 ? -26.198 2.744 30.518 1.00 57.88 83 LEU A C 1
ATOM 614 O O . LEU A 1 83 ? -26.545 1.570 30.423 1.00 57.88 83 LEU A O 1
ATOM 618 N N . LEU A 1 84 ? -26.420 3.463 31.627 1.00 56.09 84 LEU A N 1
ATOM 619 C CA . LEU A 1 84 ? -27.114 2.943 32.818 1.00 56.09 84 LEU A CA 1
ATOM 620 C C . LEU A 1 84 ? -28.622 3.233 32.808 1.00 56.09 84 LEU A C 1
ATOM 622 O O . LEU A 1 84 ? -29.356 2.672 33.618 1.00 56.09 84 LEU A O 1
ATOM 626 N N . ALA A 1 85 ? -29.083 4.072 31.881 1.00 49.28 85 ALA A N 1
ATOM 627 C CA . ALA A 1 85 ? -30.492 4.328 31.624 1.00 49.28 85 ALA A CA 1
ATOM 628 C C . ALA A 1 85 ? -30.970 3.426 30.474 1.00 49.28 85 ALA A C 1
ATOM 630 O O . ALA A 1 85 ? -31.226 3.879 29.360 1.00 49.28 85 ALA A O 1
ATOM 631 N N . GLY A 1 86 ? -31.058 2.119 30.736 1.00 50.62 86 GLY A N 1
ATOM 632 C CA . GLY A 1 86 ? -32.058 1.315 30.028 1.00 50.62 86 GLY A CA 1
ATOM 633 C C . GLY A 1 86 ? -33.471 1.796 30.406 1.00 50.62 86 GLY A C 1
ATOM 634 O O . GLY A 1 86 ? -33.594 2.523 31.395 1.00 50.62 86 GLY A O 1
ATOM 635 N N . PRO A 1 87 ? -34.520 1.447 29.637 1.00 50.38 87 PRO A N 1
ATOM 636 C CA . PRO A 1 87 ? -35.899 1.746 30.031 1.00 50.38 87 PRO A CA 1
ATOM 637 C C . PRO A 1 87 ? -36.239 1.223 31.433 1.00 50.38 87 PRO A C 1
ATOM 639 O O . PRO A 1 87 ? -35.667 0.181 31.835 1.00 50.38 87 PRO A O 1
#

Sequence (87 aa):
MACLSATAARTWIGTRSAGMVIPSISMQALASLQVPLPPPKEQKRIGSTLAALDEKIRLHTEIVNTTKELRSVVADLLVTGNLLAGP

pLDDT: mean 86.61, std 11.59, range [49.28, 98.38]

Foldseek 3Di:
DVQCVPPVNVVQQCVQQPPDPDRDDDPVSVVPDDTDDDDPVVVVVVVVVVVVVVVVVVVVVVVVVVVVVVVVVVVVCVVVVVVVDDD

Secondary structure (DSSP, 8-state):
--TTTSHHHHHHHHHHSTT-SS----HHHHHT-------HHHHHHHHHHHHHHHHHHHHHHHHHHHHHHHHHHHHHHHHHSTTS---

Radius of gyration: 23.26 Å; chains: 1; bounding box: 52×39×56 Å